Protein AF-A0A3C0KCQ4-F1 (afdb_monomer_lite)

Secondary structure (DSSP, 8-state):
---TTHHHHHTT---------SSTT--SS--HHHHHHHHH-HHHHHHHHHHHHTSS-HHHHHHHHHHHHHHHHHHH-HHHHHHHHH-HHHHHHHHHHHHHHHHHHHTT--TTT-HHHHHHHHHHHHHHHHHHHHHHHHHHHHHHHHHHHHHHHTTTS-GGG--

Radius of gyration: 21.1 Å; chains: 1; bounding box: 52×43×67 Å

Structure (mmCIF, N/CA/C/O backbone):
data_AF-A0A3C0KCQ4-F1
#
_entry.id   AF-A0A3C0KCQ4-F1
#
loop_
_atom_site.group_PDB
_atom_site.id
_atom_site.type_symbol
_atom_site.label_atom_id
_atom_site.label_alt_id
_atom_site.label_comp_id
_atom_site.label_asym_id
_atom_site.label_entity_id
_atom_site.label_seq_id
_atom_site.pdbx_PDB_ins_code
_atom_site.Cartn_x
_atom_site.Cartn_y
_atom_site.Cartn_z
_atom_site.occupancy
_atom_site.B_iso_or_equiv
_atom_site.auth_seq_id
_atom_site.auth_comp_id
_atom_site.auth_asym_id
_atom_site.auth_atom_id
_atom_site.pdbx_PDB_model_num
ATOM 1 N N . MET A 1 1 ? 27.673 -28.089 40.249 1.00 45.66 1 MET A N 1
ATOM 2 C CA . MET A 1 1 ? 27.173 -28.693 38.997 1.00 45.66 1 MET A CA 1
ATOM 3 C C . MET A 1 1 ? 27.235 -27.638 37.911 1.00 45.66 1 MET A C 1
ATOM 5 O O . MET A 1 1 ? 26.621 -26.593 38.064 1.00 45.66 1 MET A O 1
ATOM 9 N N . ASN A 1 2 ? 28.056 -27.875 36.892 1.00 48.22 2 ASN A N 1
ATOM 10 C CA . ASN A 1 2 ? 28.247 -26.976 35.758 1.00 48.22 2 ASN A CA 1
ATOM 11 C C . ASN A 1 2 ? 27.085 -27.197 34.780 1.00 48.22 2 ASN A C 1
ATOM 13 O O . ASN A 1 2 ? 26.848 -28.342 34.402 1.00 48.22 2 ASN A O 1
ATOM 17 N N . VAL A 1 3 ? 26.386 -26.143 34.353 1.00 44.12 3 VAL A N 1
ATOM 18 C CA . VAL A 1 3 ? 25.399 -26.228 33.260 1.00 44.12 3 VAL A CA 1
ATOM 19 C C . VAL A 1 3 ? 25.930 -25.440 32.057 1.00 44.12 3 VAL A C 1
ATOM 21 O O . VAL A 1 3 ? 25.556 -24.282 31.874 1.00 44.12 3 VAL A O 1
ATOM 24 N N . PRO A 1 4 ? 26.816 -26.012 31.220 1.00 54.53 4 PRO A N 1
ATOM 25 C CA . PRO A 1 4 ? 27.286 -25.356 30.013 1.00 54.53 4 PRO A CA 1
ATOM 26 C C . PRO A 1 4 ? 26.451 -25.847 28.825 1.00 54.53 4 PRO A C 1
ATOM 28 O O . PRO A 1 4 ? 26.926 -26.616 27.999 1.00 54.53 4 PRO A O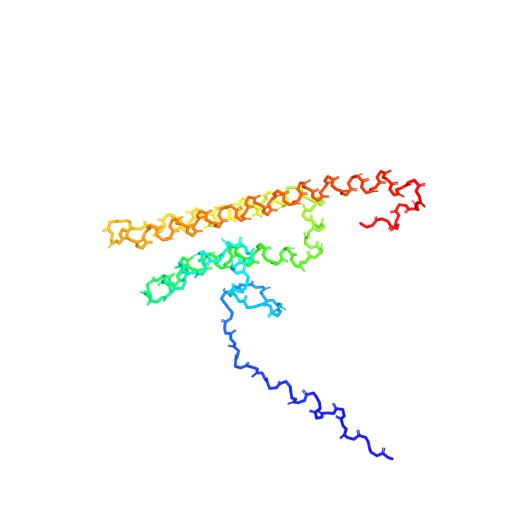 1
ATOM 31 N N . ILE A 1 5 ? 25.178 -25.453 28.758 1.00 56.28 5 ILE A N 1
ATOM 32 C CA . ILE A 1 5 ? 24.329 -25.734 27.578 1.00 56.28 5 ILE A CA 1
ATOM 33 C C . ILE A 1 5 ? 23.709 -24.444 27.018 1.00 56.28 5 ILE A C 1
ATOM 35 O O . ILE A 1 5 ? 23.492 -24.335 25.814 1.00 56.28 5 ILE A O 1
ATOM 39 N N . ALA A 1 6 ? 23.529 -23.406 27.844 1.00 53.34 6 ALA A N 1
ATOM 40 C CA . ALA A 1 6 ? 22.895 -22.159 27.412 1.00 53.34 6 ALA A CA 1
ATOM 41 C C . ALA A 1 6 ? 23.725 -21.345 26.396 1.00 53.34 6 ALA A C 1
ATOM 43 O O . ALA A 1 6 ? 23.146 -20.662 25.559 1.00 53.34 6 ALA A O 1
ATOM 44 N N . LEU A 1 7 ? 25.062 -21.427 26.418 1.00 49.53 7 LEU A N 1
ATOM 45 C CA . LEU A 1 7 ? 25.900 -20.605 25.530 1.00 49.53 7 LEU A CA 1
ATOM 46 C C . LEU A 1 7 ? 26.027 -21.178 24.104 1.00 49.53 7 LEU A C 1
ATOM 48 O O . LEU A 1 7 ? 26.125 -20.417 23.146 1.00 49.53 7 LEU A O 1
ATOM 52 N N . ALA A 1 8 ? 25.970 -22.505 23.946 1.00 47.88 8 ALA A N 1
ATOM 53 C CA . ALA A 1 8 ? 26.089 -23.161 22.639 1.00 47.88 8 ALA A CA 1
ATOM 54 C C . ALA A 1 8 ? 24.821 -22.992 21.776 1.00 47.88 8 ALA A C 1
ATOM 56 O O . ALA A 1 8 ? 24.902 -22.921 20.549 1.00 47.88 8 ALA A O 1
ATOM 57 N N . ALA A 1 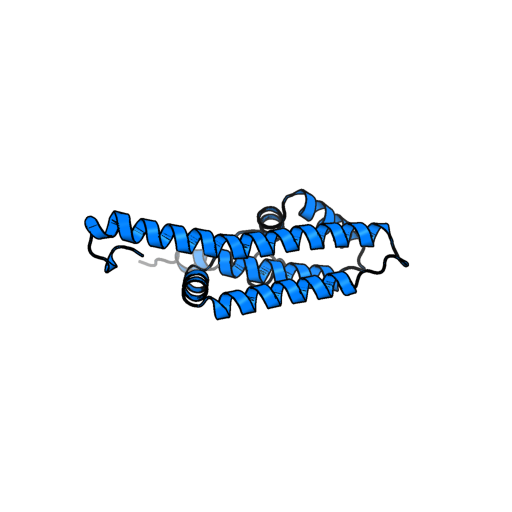9 ? 23.650 -22.845 22.408 1.00 49.94 9 ALA A N 1
ATOM 58 C CA . ALA A 1 9 ? 22.391 -22.564 21.713 1.00 49.94 9 ALA A CA 1
ATOM 59 C C . ALA A 1 9 ? 22.299 -21.118 21.179 1.00 49.94 9 ALA A C 1
ATOM 61 O O . ALA A 1 9 ? 21.576 -20.865 20.221 1.00 49.94 9 ALA A O 1
ATOM 62 N N . LEU A 1 10 ? 23.064 -20.176 21.746 1.00 47.34 10 LEU A N 1
ATOM 63 C CA . LEU A 1 10 ? 23.166 -18.797 21.246 1.00 47.34 10 LEU A CA 1
ATOM 64 C C . LEU A 1 10 ? 24.147 -18.650 20.070 1.00 47.34 10 LEU A C 1
ATOM 66 O O . LEU A 1 10 ? 24.061 -17.679 19.324 1.00 47.34 10 LEU A O 1
ATOM 70 N N . GLN A 1 11 ? 25.058 -19.608 19.876 1.00 47.25 11 GLN A N 1
ATOM 71 C CA . GLN A 1 11 ? 26.095 -19.558 18.834 1.00 47.25 11 GLN A CA 1
ATOM 72 C C . GLN A 1 11 ? 25.703 -20.256 17.520 1.00 47.25 11 GLN A C 1
ATOM 74 O O . GLN A 1 11 ? 26.498 -20.294 16.586 1.00 47.25 11 GLN A O 1
ATOM 79 N N . SER A 1 12 ? 24.475 -20.773 17.415 1.00 46.88 12 SER A N 1
ATOM 80 C CA . SER A 1 12 ? 23.956 -21.444 16.212 1.00 46.88 12 SER A CA 1
ATOM 81 C C . SER A 1 12 ? 22.809 -20.689 15.532 1.00 46.88 12 SER A C 1
ATOM 83 O O . SER A 1 12 ? 21.995 -21.278 14.832 1.00 46.88 12 SER A O 1
ATOM 85 N N . GLN A 1 13 ? 22.789 -19.359 15.636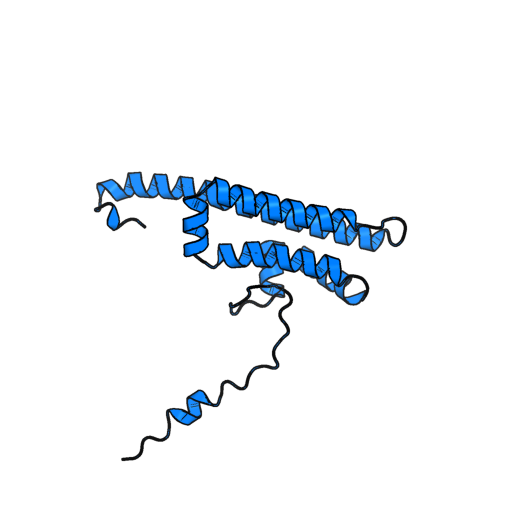 1.00 46.44 13 GLN A N 1
ATOM 86 C CA . GLN A 1 13 ? 22.323 -18.542 14.514 1.00 46.44 13 GLN A CA 1
ATOM 87 C C . GLN A 1 13 ? 23.555 -18.134 13.719 1.00 46.44 13 GLN A C 1
ATOM 89 O O . GLN A 1 13 ? 24.008 -16.993 13.767 1.00 46.44 13 GLN A O 1
ATOM 94 N N . ALA A 1 14 ? 24.135 -19.110 13.014 1.00 43.12 14 ALA A N 1
ATOM 95 C CA . ALA A 1 14 ? 24.951 -18.785 11.860 1.00 43.12 14 ALA A CA 1
ATOM 96 C C . ALA A 1 14 ? 24.098 -17.841 11.014 1.00 43.12 14 ALA A C 1
ATOM 98 O O . ALA A 1 14 ? 23.014 -18.228 10.574 1.00 43.12 14 ALA A O 1
ATOM 99 N N . ALA A 1 15 ? 24.533 -16.585 10.906 1.00 49.78 15 ALA A N 1
ATOM 100 C CA . ALA A 1 15 ? 23.906 -15.615 10.037 1.00 49.78 15 ALA A CA 1
ATOM 101 C C . ALA A 1 15 ? 23.768 -16.294 8.674 1.00 49.78 15 ALA A C 1
ATOM 103 O O . ALA A 1 15 ? 24.779 -16.600 8.035 1.00 49.78 15 ALA A O 1
ATOM 104 N N . GLU A 1 16 ? 22.527 -16.585 8.263 1.00 49.50 16 GLU A N 1
ATOM 105 C CA . GLU A 1 16 ? 22.257 -16.866 6.859 1.00 49.50 16 GLU A CA 1
ATOM 106 C C . GLU A 1 16 ? 23.001 -15.785 6.067 1.00 49.50 16 GLU A C 1
ATOM 108 O O . GLU A 1 16 ? 22.960 -14.623 6.497 1.00 49.50 16 GLU A O 1
ATOM 113 N N . PRO A 1 17 ? 23.713 -16.128 4.974 1.00 41.84 17 PRO A N 1
ATOM 114 C CA . PRO A 1 17 ? 24.401 -15.127 4.168 1.00 41.84 17 PRO A CA 1
ATOM 115 C C . PRO A 1 17 ? 23.398 -14.012 3.929 1.00 41.84 17 PRO A C 1
ATOM 117 O O . PRO A 1 17 ? 22.321 -14.303 3.408 1.00 41.84 17 PRO A O 1
ATOM 120 N N . ALA A 1 18 ? 23.696 -12.812 4.442 1.00 53.00 18 ALA A N 1
ATOM 121 C CA . ALA A 1 18 ? 22.731 -11.731 4.555 1.00 53.00 18 ALA A CA 1
ATOM 122 C C . ALA A 1 18 ? 22.111 -11.518 3.177 1.00 53.00 18 ALA A C 1
ATOM 124 O O . ALA A 1 18 ? 22.731 -10.912 2.302 1.00 53.00 18 ALA A O 1
ATOM 125 N N . ARG A 1 19 ? 20.926 -12.101 2.946 1.00 57.12 19 ARG A N 1
ATOM 126 C CA . ARG A 1 19 ? 20.209 -11.932 1.689 1.00 57.12 19 ARG A CA 1
ATOM 127 C C . ARG A 1 19 ? 19.895 -10.453 1.676 1.00 57.12 19 ARG A C 1
ATOM 129 O O . ARG A 1 19 ? 19.077 -10.005 2.478 1.00 57.12 19 ARG A O 1
ATOM 136 N N . LEU A 1 20 ? 20.630 -9.702 0.859 1.00 71.75 20 LEU A N 1
ATOM 137 C CA . LEU A 1 20 ? 20.398 -8.283 0.643 1.00 71.75 20 LEU A CA 1
ATOM 138 C C . LEU A 1 20 ? 18.923 -8.146 0.273 1.00 71.75 20 LEU A C 1
ATOM 140 O O . LEU A 1 20 ? 18.502 -8.590 -0.792 1.00 71.75 20 LEU A O 1
ATOM 144 N N . ARG A 1 21 ? 18.131 -7.642 1.221 1.00 87.56 21 ARG A N 1
ATOM 145 C CA . ARG A 1 21 ? 16.707 -7.395 1.030 1.00 87.56 21 ARG A CA 1
ATOM 146 C C . ARG A 1 21 ? 16.570 -6.204 0.098 1.00 87.56 21 ARG A C 1
ATOM 148 O O . ARG A 1 21 ? 17.228 -5.183 0.295 1.00 87.56 21 ARG A O 1
ATOM 155 N N . GLU A 1 22 ? 15.729 -6.349 -0.909 1.00 91.06 22 GLU A N 1
ATOM 156 C CA . GLU A 1 22 ? 15.421 -5.286 -1.858 1.00 91.06 22 GLU A CA 1
ATOM 157 C C . GLU A 1 22 ? 14.239 -4.449 -1.363 1.00 91.06 22 GLU A C 1
ATOM 159 O O . GLU A 1 22 ? 14.220 -3.239 -1.587 1.00 91.06 22 GLU A O 1
ATOM 164 N N . ILE A 1 23 ? 13.296 -5.070 -0.642 1.00 93.31 23 ILE A N 1
ATOM 165 C CA . ILE A 1 23 ? 12.173 -4.377 0.001 1.00 93.31 23 ILE A CA 1
ATOM 166 C C . ILE A 1 23 ? 12.621 -3.764 1.338 1.00 93.31 23 ILE A C 1
ATOM 168 O O . ILE A 1 23 ? 13.005 -4.504 2.254 1.00 93.31 23 ILE A O 1
ATOM 172 N N . PRO A 1 24 ? 12.548 -2.426 1.498 1.00 94.06 24 PRO A N 1
ATOM 173 C CA . PRO A 1 24 ? 12.855 -1.766 2.762 1.00 94.06 24 PRO A CA 1
ATOM 174 C C . PRO A 1 24 ? 11.914 -2.192 3.892 1.00 94.06 24 PRO A C 1
ATOM 176 O O . PRO A 1 24 ? 10.776 -2.594 3.662 1.00 94.06 24 PRO A O 1
ATOM 179 N N . TYR A 1 25 ? 12.395 -2.069 5.132 1.00 92.50 25 TYR A N 1
ATOM 180 C CA . TYR A 1 25 ? 11.623 -2.332 6.356 1.00 92.50 25 TYR A CA 1
ATOM 181 C C . TYR A 1 25 ? 11.041 -3.753 6.467 1.00 92.50 25 TYR A C 1
ATOM 183 O O . TYR A 1 25 ? 10.166 -4.015 7.296 1.00 92.50 25 TYR A O 1
ATOM 191 N N . ASN A 1 26 ? 11.540 -4.701 5.668 1.00 92.25 26 ASN A N 1
ATOM 192 C CA . ASN A 1 26 ? 11.160 -6.098 5.790 1.00 92.25 26 ASN A CA 1
ATOM 193 C C . ASN A 1 26 ? 11.924 -6.778 6.935 1.00 92.25 26 ASN A C 1
ATOM 195 O O . ASN A 1 26 ? 12.972 -7.390 6.740 1.00 92.25 26 ASN A O 1
ATOM 199 N N . TYR A 1 27 ? 11.351 -6.691 8.134 1.00 87.81 27 TYR A N 1
ATOM 200 C CA . TYR A 1 27 ? 11.835 -7.382 9.335 1.00 87.81 27 TYR A CA 1
ATOM 201 C C . TYR A 1 27 ? 11.079 -8.690 9.614 1.00 87.81 27 TYR A C 1
ATOM 203 O O . TYR A 1 27 ? 11.143 -9.232 10.715 1.00 87.81 27 TYR A O 1
ATOM 211 N N . THR A 1 28 ? 10.310 -9.180 8.637 1.00 89.06 28 THR A N 1
ATOM 212 C CA . THR A 1 28 ? 9.469 -10.373 8.787 1.00 89.06 28 THR A CA 1
ATOM 213 C C . THR A 1 28 ? 10.132 -11.610 8.183 1.00 89.06 28 THR A C 1
ATOM 215 O O . THR A 1 28 ? 11.084 -11.512 7.410 1.00 89.06 28 THR A O 1
ATOM 218 N N . SER A 1 29 ? 9.598 -12.795 8.489 1.00 91.56 29 SER A N 1
ATOM 219 C CA . SER A 1 29 ? 10.027 -14.049 7.856 1.00 91.56 29 SER A CA 1
ATOM 220 C C . SER A 1 29 ? 9.657 -14.146 6.372 1.00 91.56 29 SER A C 1
ATOM 222 O O . SER A 1 29 ? 10.150 -15.041 5.692 1.00 91.56 29 SER A O 1
ATOM 224 N N . PHE A 1 30 ? 8.825 -13.236 5.852 1.00 94.38 30 PHE A N 1
ATOM 225 C CA . PHE A 1 30 ? 8.448 -13.227 4.444 1.00 94.38 30 PHE A CA 1
ATOM 226 C C . PHE A 1 30 ? 9.625 -12.809 3.557 1.00 94.38 30 PHE A C 1
ATOM 228 O O . PHE A 1 30 ? 10.325 -11.821 3.805 1.00 94.38 30 PHE A O 1
ATOM 235 N N . SER A 1 31 ? 9.838 -13.563 2.488 1.00 94.88 31 SER A N 1
ATOM 236 C CA . SER A 1 31 ? 10.714 -13.197 1.380 1.00 94.88 31 SER A CA 1
ATOM 237 C C . SER A 1 31 ? 10.131 -12.036 0.575 1.00 94.88 31 SER A C 1
ATOM 239 O O . SER A 1 31 ? 8.920 -11.813 0.553 1.00 94.88 31 SER A O 1
ATOM 241 N N . ASP A 1 32 ? 10.994 -11.314 -0.137 1.00 94.31 32 ASP A N 1
ATOM 242 C CA . ASP A 1 32 ? 10.561 -10.195 -0.979 1.00 94.31 32 ASP A CA 1
ATOM 243 C C . ASP A 1 32 ? 9.604 -10.680 -2.078 1.00 94.31 32 ASP A C 1
ATOM 245 O O . ASP A 1 32 ? 8.603 -10.028 -2.363 1.00 94.31 32 ASP A O 1
ATOM 249 N N . ARG A 1 33 ? 9.830 -11.897 -2.594 1.00 95.06 33 ARG A N 1
ATOM 250 C CA . ARG A 1 33 ? 8.897 -12.601 -3.480 1.00 95.06 33 ARG A CA 1
ATOM 251 C C . ARG A 1 33 ? 7.514 -12.763 -2.856 1.00 95.06 33 ARG A C 1
ATOM 253 O O . ARG A 1 33 ? 6.518 -12.447 -3.496 1.00 95.06 33 ARG A O 1
ATOM 260 N N . GLU A 1 34 ? 7.430 -13.274 -1.630 1.00 96.44 34 GLU A N 1
ATOM 261 C CA . GLU A 1 34 ? 6.138 -13.486 -0.967 1.00 96.44 34 GLU A CA 1
ATOM 262 C C . GLU A 1 34 ? 5.401 -12.170 -0.720 1.00 96.44 34 GLU A C 1
ATOM 264 O O . GLU A 1 34 ? 4.187 -12.115 -0.912 1.00 96.44 34 GLU A O 1
ATOM 269 N N . ILE A 1 35 ? 6.122 -11.107 -0.352 1.00 96.44 35 ILE A N 1
ATOM 270 C CA . ILE A 1 35 ? 5.540 -9.770 -0.182 1.00 96.44 35 ILE A CA 1
ATOM 271 C C . ILE A 1 35 ? 5.000 -9.251 -1.516 1.00 96.44 35 ILE A C 1
ATOM 273 O O . ILE A 1 35 ? 3.842 -8.841 -1.577 1.00 96.44 35 ILE A O 1
ATOM 277 N N . VAL A 1 36 ? 5.790 -9.318 -2.593 1.00 97.06 36 VAL A N 1
ATOM 278 C CA . VAL A 1 36 ? 5.345 -8.899 -3.932 1.00 97.06 36 VAL A CA 1
ATOM 279 C C . VAL A 1 36 ? 4.097 -9.665 -4.350 1.00 97.06 36 VAL A C 1
ATOM 281 O O . VAL A 1 36 ? 3.119 -9.048 -4.756 1.00 97.06 36 VAL A O 1
ATOM 284 N N . ILE A 1 37 ? 4.091 -10.993 -4.213 1.00 97.06 37 ILE A N 1
ATOM 285 C CA . ILE A 1 37 ? 2.942 -11.821 -4.600 1.00 97.06 37 ILE A CA 1
ATOM 286 C C . ILE A 1 37 ? 1.706 -11.454 -3.779 1.00 97.06 37 ILE A C 1
ATOM 288 O O . ILE A 1 37 ? 0.604 -11.398 -4.320 1.00 97.06 37 ILE A O 1
ATOM 292 N N . ARG A 1 38 ? 1.868 -11.191 -2.481 1.00 96.94 38 ARG A N 1
ATOM 293 C CA . ARG A 1 38 ? 0.748 -10.858 -1.599 1.00 96.94 38 ARG A CA 1
ATOM 294 C C . ARG A 1 38 ? 0.170 -9.469 -1.869 1.00 96.94 38 ARG A C 1
ATOM 296 O O . ARG A 1 38 ? -1.030 -9.294 -1.698 1.00 96.94 38 ARG A O 1
ATOM 303 N N . LEU A 1 39 ? 1.006 -8.510 -2.267 1.00 97.19 39 LEU A N 1
ATOM 304 C CA . LEU A 1 39 ? 0.584 -7.134 -2.543 1.00 97.19 39 LEU A CA 1
ATOM 305 C C . LEU A 1 39 ? 0.121 -6.928 -3.991 1.00 97.19 39 LEU A C 1
ATOM 307 O O . LEU A 1 39 ? -0.847 -6.213 -4.219 1.00 97.19 39 LEU A O 1
ATOM 311 N N . LEU A 1 40 ? 0.808 -7.525 -4.968 1.00 96.94 40 LEU A N 1
ATOM 312 C CA . LEU A 1 40 ? 0.612 -7.263 -6.401 1.00 96.94 40 LEU A CA 1
ATOM 313 C C . LEU A 1 40 ? 0.071 -8.464 -7.191 1.00 96.94 40 LEU A C 1
ATOM 315 O O . LEU A 1 40 ? -0.363 -8.301 -8.332 1.00 96.94 40 LEU A O 1
ATOM 319 N N . GLY A 1 41 ? 0.095 -9.663 -6.607 1.00 97.00 41 GLY A N 1
ATOM 320 C CA . GLY A 1 41 ? -0.265 -10.917 -7.267 1.00 97.00 41 GLY A CA 1
ATOM 321 C C . GLY A 1 41 ? 0.925 -11.644 -7.904 1.00 97.00 41 GLY A C 1
ATOM 322 O O . GLY A 1 41 ? 1.982 -11.070 -8.163 1.00 97.00 41 GLY A O 1
ATOM 323 N N . ALA A 1 42 ? 0.738 -12.939 -8.179 1.00 95.81 42 ALA A N 1
ATOM 324 C CA . ALA A 1 42 ? 1.752 -13.780 -8.821 1.00 95.81 42 ALA A CA 1
ATOM 325 C C . ALA A 1 42 ? 2.201 -13.285 -10.213 1.00 95.81 42 ALA A C 1
ATOM 327 O O . ALA A 1 42 ? 3.412 -13.249 -10.433 1.00 95.81 42 ALA A O 1
ATOM 328 N N . PRO A 1 43 ? 1.305 -12.808 -11.106 1.00 94.94 43 PRO A N 1
ATOM 329 C CA . PRO A 1 43 ? 1.723 -12.309 -12.419 1.00 94.94 43 PRO A CA 1
ATOM 330 C C . PRO A 1 43 ? 2.690 -11.121 -12.334 1.00 94.94 43 PRO A C 1
ATOM 332 O O . PRO A 1 43 ? 3.634 -11.019 -13.107 1.00 94.94 43 PRO A O 1
ATOM 335 N N . ALA A 1 44 ? 2.512 -10.235 -11.349 1.00 94.62 44 ALA A N 1
ATOM 336 C CA . ALA A 1 44 ? 3.414 -9.101 -11.155 1.00 94.62 44 ALA A CA 1
ATOM 337 C C . ALA A 1 44 ? 4.822 -9.543 -10.720 1.00 94.62 44 ALA A C 1
ATOM 339 O O . ALA A 1 44 ? 5.806 -8.899 -11.076 1.00 94.62 44 ALA A O 1
ATOM 340 N N . TRP A 1 45 ? 4.944 -10.647 -9.975 1.00 94.62 45 TRP A N 1
ATOM 341 C CA . TRP A 1 45 ? 6.255 -11.211 -9.648 1.00 94.62 45 TRP A CA 1
ATOM 342 C C . TRP A 1 45 ? 6.978 -11.728 -10.895 1.00 94.62 45 TRP A C 1
ATOM 344 O O . TRP A 1 45 ? 8.171 -11.483 -11.040 1.00 94.62 45 TRP A O 1
ATOM 354 N N . GLU A 1 46 ? 6.269 -12.401 -11.802 1.00 93.00 46 GLU A N 1
ATOM 355 C CA . GLU A 1 46 ? 6.845 -12.907 -13.056 1.00 93.00 46 GLU A CA 1
ATOM 356 C C . GLU A 1 46 ? 7.377 -11.763 -13.927 1.00 93.00 46 GLU A C 1
ATOM 358 O O . GLU A 1 46 ? 8.515 -11.816 -14.392 1.00 93.00 46 GLU A O 1
ATOM 363 N N . VAL A 1 47 ? 6.605 -10.679 -14.056 1.00 92.00 47 VAL A N 1
ATOM 364 C CA . VAL A 1 47 ? 7.040 -9.473 -14.777 1.00 92.00 47 VAL A CA 1
ATOM 365 C C . VAL A 1 47 ? 8.266 -8.831 -14.116 1.00 92.00 47 VAL A C 1
ATOM 367 O O . VAL A 1 47 ? 9.201 -8.414 -14.802 1.00 92.00 47 VAL A O 1
ATOM 370 N N . LEU A 1 48 ? 8.298 -8.761 -12.781 1.00 90.69 48 LEU A N 1
ATOM 371 C CA . LEU A 1 48 ? 9.461 -8.265 -12.042 1.00 90.69 48 LEU A CA 1
ATOM 372 C C . LEU A 1 48 ? 10.704 -9.128 -12.276 1.00 90.69 48 LEU A C 1
ATOM 374 O O . LEU A 1 48 ? 11.786 -8.580 -12.480 1.00 90.69 48 LEU A O 1
ATOM 378 N N . ASP A 1 49 ? 10.561 -10.451 -12.260 1.00 90.00 49 ASP A N 1
ATOM 379 C CA . ASP A 1 49 ? 11.668 -11.383 -12.479 1.00 90.00 49 ASP A CA 1
ATOM 380 C C . ASP A 1 49 ? 12.227 -11.267 -13.904 1.00 90.00 49 ASP A C 1
ATOM 382 O O . ASP A 1 49 ? 13.442 -11.155 -14.083 1.00 90.00 49 ASP A O 1
ATOM 386 N N . GLN A 1 50 ? 11.351 -11.144 -14.907 1.00 88.69 50 GLN A N 1
ATOM 387 C CA . GLN A 1 50 ? 11.746 -10.872 -16.291 1.00 88.69 50 GLN A CA 1
ATOM 388 C C . GLN A 1 50 ? 12.552 -9.567 -16.399 1.00 88.69 50 GLN A C 1
ATOM 390 O O . GLN A 1 50 ? 13.672 -9.565 -16.912 1.00 88.69 50 GLN A O 1
ATOM 395 N N . LEU A 1 51 ? 12.042 -8.469 -15.830 1.00 86.50 51 LEU A N 1
ATOM 396 C CA . LEU A 1 51 ? 12.725 -7.172 -15.862 1.00 86.50 51 LEU A CA 1
ATOM 397 C C . LEU A 1 51 ? 14.064 -7.174 -15.109 1.00 86.50 51 LEU A C 1
ATOM 399 O O . LEU A 1 51 ? 14.956 -6.396 -15.456 1.00 86.50 51 LEU A O 1
ATOM 403 N N . ARG A 1 52 ? 14.233 -8.015 -14.079 1.00 83.44 52 ARG A N 1
ATOM 404 C CA . ARG A 1 52 ? 15.495 -8.153 -13.326 1.00 83.44 52 ARG A CA 1
ATOM 405 C C . ARG A 1 52 ? 16.600 -8.797 -14.158 1.00 83.44 52 ARG A C 1
ATOM 407 O O . ARG A 1 52 ? 17.765 -8.420 -14.005 1.00 83.44 52 ARG A O 1
ATOM 414 N N . MET A 1 53 ? 16.255 -9.733 -15.041 1.00 82.56 53 MET A N 1
ATOM 415 C CA . MET A 1 53 ? 17.229 -10.410 -15.905 1.00 82.56 53 MET A CA 1
ATOM 416 C C . MET A 1 53 ? 17.884 -9.449 -16.911 1.00 82.56 53 MET A C 1
ATOM 418 O O . MET A 1 53 ? 19.032 -9.648 -17.307 1.00 82.56 53 MET A O 1
ATOM 422 N N . GLU A 1 54 ? 17.212 -8.348 -17.252 1.00 75.31 54 GLU A N 1
ATOM 423 C CA . GLU A 1 54 ? 17.641 -7.393 -18.282 1.00 75.31 54 GLU A CA 1
ATOM 424 C C . GLU A 1 54 ? 18.723 -6.382 -17.825 1.00 75.31 54 GLU A C 1
ATOM 426 O O . GLU A 1 54 ? 19.144 -5.533 -18.612 1.00 75.31 54 GLU A O 1
ATOM 431 N N . ARG A 1 55 ? 19.218 -6.455 -16.574 1.00 63.28 55 ARG A N 1
ATOM 432 C CA . ARG A 1 55 ? 20.322 -5.659 -15.958 1.00 63.28 55 ARG A CA 1
ATOM 433 C C . ARG A 1 55 ? 20.256 -4.114 -16.051 1.00 63.28 55 ARG A C 1
ATOM 435 O O . ARG A 1 55 ? 21.048 -3.450 -15.384 1.00 63.28 55 ARG A O 1
ATOM 442 N N . ARG A 1 56 ? 19.333 -3.505 -16.809 1.00 64.06 56 ARG A N 1
ATOM 443 C CA . ARG A 1 56 ? 19.184 -2.038 -16.982 1.00 64.06 56 ARG A CA 1
ATOM 444 C C . ARG A 1 56 ? 18.198 -1.382 -16.001 1.00 64.06 56 ARG A C 1
ATOM 446 O O . ARG A 1 56 ? 18.175 -0.159 -15.893 1.00 64.06 56 ARG A O 1
ATOM 453 N N . THR A 1 57 ? 17.399 -2.155 -15.267 1.00 62.75 57 THR A N 1
ATOM 454 C CA . THR A 1 57 ? 16.169 -1.699 -14.573 1.00 62.75 57 THR A CA 1
ATOM 455 C C . THR A 1 57 ? 16.315 -1.420 -13.069 1.00 62.75 57 THR A C 1
ATOM 457 O O . THR A 1 57 ? 15.321 -1.177 -12.382 1.00 62.75 57 THR A O 1
ATOM 460 N N . GLY A 1 58 ? 17.542 -1.373 -12.536 1.00 72.81 58 GLY A N 1
ATOM 461 C CA . GLY A 1 58 ? 17.781 -1.329 -11.085 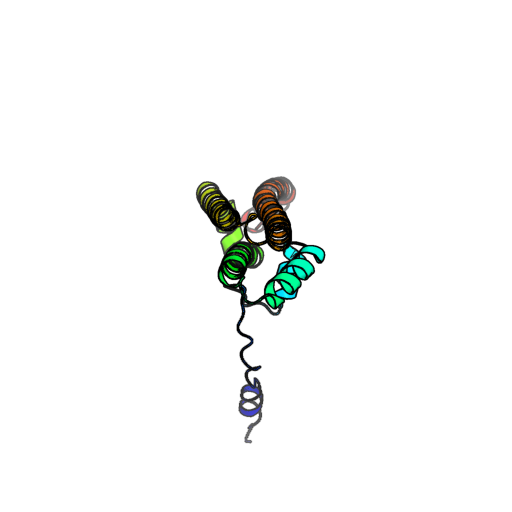1.00 72.81 58 GLY A CA 1
ATOM 462 C C . GLY A 1 58 ? 17.131 -0.155 -10.336 1.00 72.81 58 GLY A C 1
ATOM 463 O O . GLY A 1 58 ? 16.734 -0.307 -9.183 1.00 72.81 58 GLY A O 1
ATOM 464 N N . ARG A 1 59 ? 16.969 1.016 -10.973 1.00 81.94 59 ARG A N 1
ATOM 465 C CA . ARG A 1 59 ? 16.399 2.200 -10.303 1.00 81.94 59 ARG A CA 1
ATOM 466 C C . ARG A 1 59 ? 14.874 2.152 -10.183 1.00 81.94 59 ARG A C 1
ATOM 468 O O . ARG A 1 59 ? 14.364 2.409 -9.099 1.00 81.94 59 ARG A O 1
ATOM 475 N N . SER A 1 60 ? 14.155 1.821 -11.257 1.00 84.31 60 SER A N 1
ATOM 476 C CA . SER A 1 60 ? 12.684 1.743 -11.226 1.00 84.31 60 SER A CA 1
ATOM 477 C C . SER A 1 60 ? 12.201 0.580 -10.357 1.00 84.31 60 SER A C 1
ATOM 479 O O . SER A 1 60 ? 11.248 0.748 -9.601 1.00 84.31 60 SER A O 1
ATOM 481 N N . ALA A 1 61 ? 12.904 -0.559 -10.390 1.00 86.75 61 ALA A N 1
ATOM 482 C CA . ALA A 1 61 ? 12.628 -1.686 -9.499 1.00 86.75 61 ALA A CA 1
ATOM 483 C C . ALA A 1 61 ? 12.821 -1.302 -8.023 1.00 86.75 61 ALA A C 1
ATOM 485 O O . ALA A 1 61 ? 11.940 -1.541 -7.205 1.00 86.75 61 ALA A O 1
ATOM 486 N N . ARG A 1 62 ? 13.922 -0.612 -7.688 1.00 89.06 62 ARG A N 1
ATOM 487 C CA . ARG A 1 62 ? 14.159 -0.106 -6.327 1.00 89.06 62 ARG A CA 1
ATOM 488 C C . ARG A 1 62 ? 13.059 0.845 -5.855 1.00 89.06 62 ARG A C 1
ATOM 490 O O . ARG A 1 62 ? 12.581 0.699 -4.738 1.00 89.06 62 ARG A O 1
ATOM 497 N N . MET A 1 63 ? 12.629 1.778 -6.705 1.00 91.88 63 MET A N 1
ATOM 498 C CA . MET A 1 63 ? 11.528 2.691 -6.373 1.00 91.88 63 MET A CA 1
ATOM 499 C C . MET A 1 63 ? 10.218 1.939 -6.119 1.00 91.88 63 MET A C 1
ATOM 501 O O . MET A 1 63 ? 9.484 2.293 -5.198 1.00 91.88 63 MET A O 1
ATOM 505 N N . LEU A 1 64 ? 9.928 0.895 -6.904 1.00 93.56 64 LEU A N 1
ATOM 506 C CA . LEU A 1 64 ? 8.764 0.044 -6.667 1.00 93.56 64 LEU A CA 1
ATOM 507 C C . LEU A 1 64 ? 8.884 -0.685 -5.324 1.00 93.56 64 LEU A C 1
ATOM 509 O O . LEU A 1 64 ? 7.938 -0.667 -4.544 1.00 93.56 64 LEU A O 1
ATOM 513 N N . TYR A 1 65 ? 10.043 -1.263 -5.009 1.00 94.56 65 TYR A N 1
ATOM 514 C CA . TYR A 1 65 ? 10.259 -1.911 -3.716 1.00 94.56 65 TYR A CA 1
ATOM 515 C C . TYR A 1 65 ? 10.128 -0.957 -2.531 1.00 94.56 65 TYR A C 1
ATOM 517 O O . TYR A 1 65 ? 9.604 -1.365 -1.501 1.00 94.56 65 TYR A O 1
ATOM 525 N N . GLU A 1 66 ? 10.526 0.308 -2.672 1.00 95.75 66 GLU A N 1
ATOM 526 C CA . GLU A 1 66 ? 10.280 1.337 -1.657 1.00 95.75 66 GLU A CA 1
ATOM 527 C C . GLU A 1 66 ? 8.773 1.565 -1.441 1.00 95.75 66 GLU A C 1
ATOM 529 O O . GLU A 1 66 ? 8.327 1.595 -0.299 1.00 95.75 66 GLU A O 1
ATOM 534 N N . VAL A 1 67 ? 7.968 1.656 -2.512 1.00 96.94 67 VAL A N 1
ATOM 535 C CA . VAL A 1 67 ? 6.492 1.740 -2.398 1.00 96.94 67 VAL A CA 1
ATOM 536 C C . VAL A 1 67 ? 5.924 0.511 -1.683 1.00 96.94 67 VAL A C 1
ATOM 538 O O . VAL A 1 67 ? 5.101 0.645 -0.780 1.00 96.94 67 VAL A O 1
ATOM 541 N N . LEU A 1 68 ? 6.363 -0.691 -2.065 1.00 97.50 68 LEU A N 1
ATOM 542 C CA . LEU A 1 68 ? 5.889 -1.930 -1.445 1.00 97.50 68 LEU A CA 1
ATOM 543 C C . LEU A 1 68 ? 6.314 -2.044 0.021 1.00 97.50 68 LEU A C 1
ATOM 545 O O . LEU A 1 68 ? 5.533 -2.522 0.838 1.00 97.50 68 LEU A O 1
ATOM 549 N N . GLY A 1 69 ? 7.520 -1.585 0.360 1.00 97.06 69 GLY A N 1
ATOM 550 C CA . GLY A 1 69 ? 8.028 -1.546 1.729 1.00 97.06 69 GLY A CA 1
ATOM 551 C C . GLY A 1 69 ? 7.194 -0.634 2.624 1.00 97.06 69 GLY A C 1
ATOM 552 O O . GLY A 1 69 ? 6.808 -1.049 3.715 1.00 97.06 69 GLY A O 1
ATOM 553 N N . ASP A 1 70 ? 6.841 0.559 2.138 1.00 97.50 70 ASP A N 1
ATOM 554 C CA . ASP A 1 70 ? 5.995 1.514 2.865 1.00 97.50 70 ASP A CA 1
ATOM 555 C C . ASP A 1 70 ? 4.579 0.957 3.115 1.00 97.50 70 ASP A C 1
ATOM 557 O O . ASP A 1 70 ? 4.034 1.102 4.210 1.00 97.50 70 ASP A O 1
ATOM 561 N N . ILE A 1 71 ? 3.990 0.251 2.143 1.00 97.56 71 ILE A N 1
ATOM 562 C CA . ILE A 1 71 ? 2.706 -0.447 2.342 1.00 97.56 71 ILE A CA 1
ATOM 563 C C . ILE A 1 71 ? 2.870 -1.585 3.360 1.00 97.56 71 ILE A C 1
ATOM 565 O O . ILE A 1 71 ? 2.079 -1.720 4.299 1.00 97.56 71 ILE A O 1
ATOM 569 N N . TRP A 1 72 ? 3.903 -2.413 3.188 1.00 97.50 72 TRP A N 1
ATOM 570 C CA . TRP A 1 72 ? 4.123 -3.610 3.995 1.00 97.50 72 TRP A CA 1
ATOM 571 C C . TRP A 1 72 ? 4.368 -3.290 5.469 1.00 97.50 72 TRP A C 1
ATOM 573 O O . TRP A 1 72 ? 3.773 -3.923 6.345 1.00 97.50 72 TRP A O 1
ATOM 583 N N . VAL A 1 73 ? 5.206 -2.289 5.761 1.00 96.88 73 VAL A N 1
ATOM 584 C CA . VAL A 1 73 ? 5.519 -1.906 7.143 1.00 96.88 73 VAL A CA 1
ATOM 585 C C . VAL A 1 73 ? 4.266 -1.448 7.884 1.00 96.88 73 VAL A C 1
ATOM 587 O O . VAL A 1 73 ? 4.067 -1.829 9.038 1.00 96.88 73 VAL A O 1
ATOM 590 N N . VAL A 1 74 ? 3.371 -0.722 7.212 1.00 96.69 74 VAL A N 1
ATOM 591 C CA . VAL A 1 74 ? 2.097 -0.300 7.798 1.00 96.69 74 VAL A CA 1
ATOM 592 C C . VAL A 1 74 ? 1.160 -1.493 7.984 1.00 96.69 74 VAL A C 1
ATOM 594 O O . VAL A 1 74 ? 0.596 -1.669 9.061 1.00 96.69 74 VAL A O 1
ATOM 597 N N . GLN A 1 75 ? 1.032 -2.385 6.998 1.00 94.75 75 GLN A N 1
ATOM 598 C CA . GLN A 1 75 ? 0.184 -3.581 7.128 1.00 94.75 75 GLN A CA 1
ATOM 599 C C . GLN A 1 75 ? 0.618 -4.526 8.261 1.00 94.75 75 GLN A C 1
ATOM 601 O O . GLN A 1 75 ? -0.201 -5.282 8.787 1.00 94.75 75 GLN A O 1
ATOM 606 N N . ARG A 1 76 ? 1.896 -4.506 8.647 1.00 95.12 76 ARG A N 1
ATOM 607 C CA . ARG A 1 76 ? 2.457 -5.395 9.674 1.00 95.12 76 ARG A CA 1
ATOM 608 C C . ARG A 1 76 ? 2.661 -4.736 11.035 1.00 95.12 76 ARG A C 1
ATOM 610 O O . ARG A 1 76 ? 3.029 -5.441 11.972 1.00 95.12 76 ARG A O 1
ATOM 617 N N . ASN A 1 77 ? 2.410 -3.434 11.158 1.00 94.56 77 ASN A N 1
ATOM 618 C CA . ASN A 1 77 ? 2.601 -2.689 12.396 1.00 94.56 77 ASN A CA 1
ATOM 619 C C . ASN A 1 77 ? 1.268 -2.094 12.895 1.00 94.56 77 ASN A C 1
ATOM 621 O O . ASN A 1 77 ? 0.842 -1.055 12.385 1.00 94.56 77 ASN A O 1
ATOM 625 N N . PRO A 1 78 ? 0.632 -2.707 13.915 1.00 92.44 78 PRO A N 1
ATOM 626 C CA . PRO A 1 78 ? -0.619 -2.211 14.488 1.00 92.44 78 PRO A CA 1
ATOM 627 C C . PRO A 1 78 ? -0.544 -0.756 14.959 1.00 92.44 78 PRO A C 1
ATOM 629 O O . PRO A 1 78 ? -1.492 -0.011 14.757 1.00 92.44 78 PRO A O 1
ATOM 632 N N . TYR A 1 79 ? 0.600 -0.316 15.491 1.00 94.56 79 TYR A N 1
ATOM 633 C CA . TYR A 1 79 ? 0.767 1.060 15.963 1.00 94.56 79 TYR A CA 1
ATOM 634 C C . TYR A 1 79 ? 0.734 2.082 14.821 1.00 94.56 79 TYR A C 1
ATOM 636 O O . TYR A 1 79 ? 0.182 3.165 14.987 1.00 94.56 79 TYR A O 1
ATOM 644 N N . LEU A 1 80 ? 1.294 1.740 13.653 1.00 95.62 80 LEU A N 1
ATOM 645 C CA . LEU A 1 80 ? 1.185 2.593 12.464 1.00 95.62 80 LEU A CA 1
ATOM 646 C C . LEU A 1 80 ? -0.244 2.601 11.923 1.00 95.62 80 LEU A C 1
ATOM 648 O O . LEU A 1 80 ? -0.717 3.639 11.474 1.00 95.62 80 LEU A O 1
ATOM 652 N N . GLN A 1 81 ? -0.942 1.463 11.966 1.00 94.62 81 GLN A N 1
ATOM 653 C CA . GLN A 1 81 ? -2.344 1.416 11.550 1.00 94.62 81 GLN A CA 1
ATOM 654 C C . GLN A 1 81 ? -3.224 2.277 12.447 1.00 94.62 81 GLN A C 1
ATOM 656 O O . GLN A 1 81 ? -4.022 3.046 11.923 1.00 94.62 81 GLN A O 1
ATOM 661 N N . ASP A 1 82 ? -3.058 2.177 13.765 1.00 93.62 82 ASP A N 1
ATOM 662 C CA . ASP A 1 82 ? -3.794 2.986 14.736 1.00 93.62 82 ASP A CA 1
ATOM 663 C C . ASP A 1 82 ? -3.543 4.480 14.519 1.00 93.62 82 ASP A C 1
ATOM 665 O O . ASP A 1 82 ? -4.491 5.240 14.341 1.00 93.62 82 ASP A O 1
ATOM 669 N N . ASP A 1 83 ? -2.278 4.887 14.398 1.00 95.19 83 ASP A N 1
ATOM 670 C CA . ASP A 1 83 ? -1.908 6.280 14.131 1.00 95.19 83 ASP A CA 1
ATOM 671 C C . ASP A 1 83 ? -2.517 6.823 12.823 1.00 95.19 83 ASP A C 1
ATOM 673 O O . ASP A 1 83 ? -3.023 7.946 12.783 1.00 95.19 83 ASP A O 1
ATOM 677 N N . LEU A 1 84 ? -2.524 6.025 11.751 1.00 96.25 84 LEU A N 1
ATOM 678 C CA . LEU A 1 84 ? -3.105 6.420 10.462 1.00 96.25 84 LEU A CA 1
ATOM 679 C C . LEU A 1 84 ? -4.642 6.379 10.451 1.00 96.25 84 LEU A C 1
ATOM 681 O O . LEU A 1 84 ? -5.264 7.123 9.689 1.00 96.25 84 LEU A O 1
ATOM 685 N N . LEU A 1 85 ? -5.267 5.534 11.277 1.00 94.06 85 LEU A N 1
ATOM 686 C CA . LEU A 1 85 ? -6.719 5.526 11.477 1.00 94.06 85 LEU A CA 1
ATOM 687 C C . LEU A 1 85 ? -7.178 6.754 12.266 1.00 94.06 85 LEU A C 1
ATOM 689 O O . LEU A 1 85 ? -8.193 7.355 11.907 1.00 94.06 85 LEU A O 1
ATOM 693 N N . ASP A 1 86 ? -6.415 7.146 13.284 1.00 93.94 86 ASP A N 1
ATOM 694 C CA . ASP A 1 86 ? -6.721 8.292 14.141 1.00 93.94 86 ASP A CA 1
ATOM 695 C C . ASP A 1 86 ? -6.367 9.633 13.475 1.00 93.94 86 ASP A C 1
ATOM 697 O O . ASP A 1 86 ? -6.962 10.666 13.794 1.00 93.94 86 ASP A O 1
ATOM 701 N N . ASN A 1 87 ? -5.438 9.635 12.508 1.00 95.44 87 ASN A N 1
ATOM 702 C CA . ASN A 1 87 ? -5.002 10.829 11.784 1.00 95.44 87 ASN A CA 1
ATOM 703 C C . ASN A 1 87 ? -5.205 10.717 10.254 1.00 95.44 87 ASN A C 1
ATOM 705 O O . ASN A 1 87 ? -4.260 10.426 9.507 1.00 95.44 87 ASN A O 1
ATOM 709 N N . PRO A 1 88 ? -6.410 11.047 9.744 1.00 93.81 88 PRO A N 1
ATOM 710 C CA . PRO A 1 88 ? -6.713 10.992 8.312 1.00 93.81 88 PRO A CA 1
ATOM 711 C C . PRO A 1 88 ? -5.823 11.893 7.444 1.00 93.81 88 PRO A C 1
ATOM 713 O O . PRO A 1 88 ? -5.555 11.564 6.290 1.00 93.81 88 PRO A O 1
ATOM 716 N N . ALA A 1 89 ? -5.339 13.019 7.981 1.00 96.00 89 ALA A N 1
ATOM 717 C CA . ALA A 1 89 ? -4.434 13.910 7.255 1.00 96.00 89 ALA A CA 1
ATOM 718 C C . ALA A 1 89 ? -3.067 13.249 7.027 1.00 96.00 89 ALA A C 1
ATOM 720 O O . ALA A 1 89 ? -2.521 13.319 5.926 1.00 96.00 89 ALA A O 1
ATOM 721 N N . ARG A 1 90 ? -2.539 12.546 8.037 1.00 96.62 90 ARG A N 1
ATOM 722 C CA . ARG A 1 90 ? -1.302 11.766 7.910 1.00 96.62 90 ARG A CA 1
ATOM 723 C C . ARG A 1 90 ? -1.471 10.600 6.938 1.00 96.62 90 ARG A C 1
ATOM 725 O O . ARG A 1 90 ? -0.595 10.399 6.099 1.00 96.62 90 ARG A O 1
ATOM 732 N N . ARG A 1 91 ? -2.607 9.893 6.989 1.00 96.38 91 ARG A N 1
ATOM 733 C CA . ARG A 1 91 ? -2.955 8.864 5.994 1.00 96.38 91 ARG A CA 1
ATOM 734 C C . ARG A 1 91 ? -2.930 9.423 4.578 1.00 96.38 91 ARG A C 1
ATOM 736 O O . ARG A 1 91 ? -2.258 8.863 3.718 1.00 96.38 91 ARG A O 1
ATOM 743 N N . LYS A 1 92 ? -3.594 10.560 4.356 1.00 96.31 92 LYS A N 1
ATOM 744 C CA . LYS A 1 92 ? -3.614 11.223 3.051 1.00 96.31 92 LYS A CA 1
ATOM 745 C C . LYS A 1 92 ? -2.205 11.570 2.562 1.00 96.31 92 LYS A C 1
ATOM 747 O O . LYS A 1 92 ? -1.884 11.272 1.420 1.00 96.31 92 LYS A O 1
ATOM 752 N N . LEU A 1 93 ? -1.356 12.139 3.421 1.00 97.69 93 LEU A N 1
ATOM 753 C CA . LEU A 1 93 ? 0.029 12.466 3.062 1.00 97.69 93 LEU A CA 1
ATOM 754 C C . LEU A 1 93 ? 0.835 11.228 2.645 1.00 97.69 93 LEU A C 1
ATOM 756 O O . LEU A 1 93 ? 1.582 11.294 1.671 1.00 97.69 93 LEU A O 1
ATOM 760 N N . LEU A 1 94 ? 0.675 10.106 3.354 1.00 97.56 94 LEU A N 1
ATOM 761 C CA . LEU A 1 94 ? 1.324 8.845 2.991 1.00 97.56 94 LEU A CA 1
ATOM 762 C C . LEU A 1 94 ? 0.851 8.359 1.615 1.00 97.56 94 LEU A C 1
ATOM 764 O O . LEU A 1 94 ? 1.675 8.068 0.752 1.00 97.56 94 LEU A O 1
ATOM 768 N N . VAL A 1 95 ? -0.464 8.306 1.392 1.00 97.38 95 VAL A N 1
ATOM 769 C CA . VAL A 1 95 ? -1.044 7.849 0.119 1.00 97.38 95 VAL A CA 1
ATOM 770 C C . VAL A 1 95 ? -0.617 8.753 -1.039 1.00 97.38 95 VAL A C 1
ATOM 772 O O . VAL A 1 95 ? -0.158 8.247 -2.064 1.00 97.38 95 VAL A O 1
ATOM 775 N N . ASP A 1 96 ? -0.680 10.074 -0.864 1.00 97.62 96 ASP A N 1
ATOM 776 C CA . ASP A 1 96 ? -0.250 11.049 -1.871 1.00 97.62 96 ASP A CA 1
ATOM 777 C C . ASP A 1 96 ? 1.253 10.869 -2.198 1.00 97.62 96 ASP A C 1
ATOM 779 O O . ASP A 1 96 ? 1.649 10.912 -3.366 1.00 97.62 96 ASP A O 1
ATOM 783 N N . ALA A 1 97 ? 2.099 10.582 -1.199 1.00 97.62 97 ALA A N 1
ATOM 784 C CA . ALA A 1 97 ? 3.522 10.303 -1.404 1.00 97.62 97 ALA A CA 1
ATOM 785 C C . ALA A 1 97 ? 3.775 8.990 -2.172 1.00 97.62 97 ALA A C 1
ATOM 787 O O . ALA A 1 97 ? 4.622 8.958 -3.072 1.00 97.62 97 ALA A O 1
ATOM 788 N N . LEU A 1 98 ? 3.028 7.920 -1.871 1.00 97.31 98 LEU A N 1
ATOM 789 C CA . LEU A 1 98 ? 3.106 6.650 -2.606 1.00 97.31 98 LEU A CA 1
ATOM 790 C C . LEU A 1 98 ? 2.687 6.834 -4.068 1.00 97.31 98 LEU A C 1
ATOM 792 O O . LEU A 1 98 ? 3.394 6.397 -4.979 1.00 97.31 98 LEU A O 1
ATOM 796 N N . GLN A 1 99 ? 1.574 7.534 -4.304 1.00 96.75 99 GLN A N 1
ATOM 797 C CA . GLN A 1 99 ? 1.092 7.855 -5.648 1.00 96.75 99 GLN A CA 1
ATOM 798 C C . GLN A 1 99 ? 2.101 8.708 -6.422 1.00 96.75 99 GLN A C 1
ATOM 800 O O . GLN A 1 99 ? 2.362 8.438 -7.597 1.00 96.75 99 GLN A O 1
ATOM 805 N N . HIS A 1 100 ? 2.716 9.695 -5.766 1.00 96.00 100 HIS A N 1
ATOM 806 C CA . HIS A 1 100 ? 3.768 10.506 -6.368 1.00 96.00 100 HIS A CA 1
ATOM 807 C C . HIS A 1 100 ? 4.972 9.651 -6.789 1.00 96.00 100 HIS A C 1
ATOM 809 O O . HIS A 1 100 ? 5.414 9.745 -7.935 1.00 96.00 100 HIS A O 1
ATOM 815 N N . ARG A 1 101 ? 5.463 8.759 -5.914 1.00 95.00 101 ARG A N 1
ATOM 816 C CA . ARG A 1 101 ? 6.588 7.864 -6.237 1.00 95.00 101 ARG A CA 1
ATOM 817 C C . ARG A 1 101 ? 6.256 6.932 -7.407 1.00 95.00 101 ARG A C 1
ATOM 819 O O . ARG A 1 101 ? 7.107 6.737 -8.271 1.00 95.00 101 ARG A O 1
ATOM 826 N N . LEU A 1 102 ? 5.024 6.418 -7.487 1.00 94.69 102 LEU A N 1
ATOM 827 C CA . LEU A 1 102 ? 4.558 5.648 -8.649 1.00 94.69 102 LEU A CA 1
ATOM 828 C C . LEU A 1 102 ? 4.536 6.488 -9.935 1.00 94.69 102 LEU A C 1
ATOM 830 O O . LEU A 1 102 ? 4.964 6.007 -10.983 1.00 94.69 102 LEU A O 1
ATOM 834 N N . GLY A 1 103 ? 4.109 7.751 -9.863 1.00 94.50 103 GLY A N 1
ATOM 835 C CA . GLY A 1 103 ? 4.171 8.676 -10.998 1.00 94.50 103 GLY A CA 1
ATOM 836 C C . GLY A 1 103 ? 5.600 8.906 -11.503 1.00 94.50 103 GLY A C 1
ATOM 837 O O . GLY A 1 103 ? 5.834 8.959 -12.709 1.00 94.50 103 GLY A O 1
ATOM 838 N N . GLU A 1 104 ? 6.582 8.971 -10.604 1.00 92.81 104 GLU A N 1
ATOM 839 C CA . GLU A 1 104 ? 7.998 9.088 -10.975 1.00 92.81 104 GLU A CA 1
ATOM 840 C C . GLU A 1 104 ? 8.560 7.821 -11.641 1.00 92.81 104 GLU A C 1
ATOM 842 O O . GLU A 1 104 ? 9.485 7.920 -12.450 1.00 92.81 104 GLU A O 1
ATOM 847 N N . ILE A 1 105 ? 8.014 6.635 -11.347 1.00 90.25 105 ILE A N 1
ATOM 848 C CA . ILE A 1 105 ? 8.364 5.397 -12.065 1.00 90.25 105 ILE A CA 1
ATOM 849 C C . ILE A 1 105 ? 7.867 5.483 -13.507 1.00 90.25 105 ILE A C 1
ATOM 851 O O . ILE A 1 105 ? 8.609 5.171 -14.438 1.00 90.25 105 ILE A O 1
ATOM 855 N N . GLU A 1 106 ? 6.640 5.956 -13.708 1.00 88.19 106 GLU A N 1
ATOM 856 C CA . GLU A 1 106 ? 6.073 6.080 -15.047 1.00 88.19 106 GLU A CA 1
ATOM 857 C C . GLU A 1 106 ? 6.760 7.127 -15.908 1.00 88.19 106 GLU A C 1
ATOM 859 O O . GLU A 1 106 ? 6.939 6.897 -17.095 1.00 88.19 106 GLU A O 1
ATOM 864 N N . LYS A 1 107 ? 7.212 8.249 -15.345 1.00 89.31 107 LYS A N 1
ATOM 865 C CA . LYS A 1 107 ? 7.964 9.258 -16.116 1.00 89.31 107 LYS A CA 1
ATOM 866 C C . LYS A 1 107 ? 9.289 8.733 -16.675 1.00 89.31 107 LYS A C 1
ATOM 868 O O . LYS A 1 107 ? 9.852 9.337 -17.580 1.00 89.31 107 LYS A O 1
ATOM 873 N N . ARG A 1 108 ? 9.808 7.631 -16.127 1.00 84.44 108 ARG A N 1
ATOM 874 C CA . ARG A 1 108 ? 11.061 6.989 -16.563 1.00 84.44 108 ARG A CA 1
ATOM 875 C C . ARG A 1 108 ? 10.860 5.984 -17.696 1.00 84.44 108 ARG A C 1
ATOM 877 O O . ARG A 1 108 ? 11.826 5.359 -18.126 1.00 84.44 108 ARG A O 1
ATOM 884 N N . ARG A 1 109 ? 9.623 5.805 -18.150 1.00 82.25 109 ARG A N 1
ATOM 885 C CA . ARG A 1 109 ? 9.262 4.981 -19.300 1.00 82.25 109 ARG A CA 1
ATOM 886 C C . ARG A 1 109 ? 9.846 5.566 -20.584 1.00 82.25 109 ARG A C 1
ATOM 888 O O . ARG A 1 109 ? 9.683 6.753 -20.853 1.00 82.25 109 ARG A O 1
ATOM 895 N N . THR A 1 110 ? 10.538 4.737 -21.366 1.00 79.69 110 THR A N 1
ATOM 896 C CA . THR A 1 110 ? 11.146 5.133 -22.647 1.00 79.69 110 THR A CA 1
ATOM 897 C C . THR A 1 110 ? 10.666 4.220 -23.781 1.00 79.69 110 THR A C 1
ATOM 899 O O . THR A 1 110 ? 11.412 3.362 -24.255 1.00 79.69 110 THR A O 1
ATOM 902 N N . PRO A 1 111 ? 9.412 4.389 -24.248 1.00 80.62 111 PRO A N 1
ATOM 903 C CA . PRO A 1 111 ? 8.818 3.515 -25.265 1.00 80.62 111 PRO A CA 1
ATOM 904 C C . PRO A 1 111 ? 9.571 3.528 -26.603 1.00 80.62 111 PRO A C 1
ATOM 906 O O . PRO A 1 111 ? 9.503 2.557 -27.346 1.00 80.62 111 PRO A O 1
ATOM 909 N N . ALA A 1 112 ? 10.302 4.607 -26.904 1.00 79.00 112 ALA A N 1
ATOM 910 C CA . ALA A 1 112 ? 11.117 4.720 -28.113 1.00 79.00 112 ALA A CA 1
ATOM 911 C C . ALA A 1 112 ? 12.3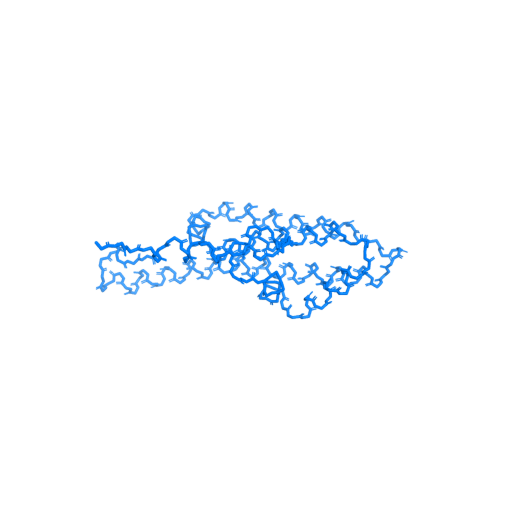69 3.823 -28.096 1.00 79.00 112 ALA A C 1
ATOM 913 O O . ALA A 1 112 ? 12.845 3.438 -29.160 1.00 79.00 112 ALA A O 1
ATOM 914 N N . ASP A 1 113 ? 12.891 3.487 -26.911 1.00 80.75 113 ASP A N 1
ATOM 915 C CA . ASP A 1 113 ? 14.095 2.660 -26.786 1.00 80.75 113 ASP A CA 1
ATOM 916 C C . ASP A 1 113 ? 13.757 1.168 -26.752 1.00 80.75 113 ASP A C 1
ATOM 918 O O . ASP A 1 113 ? 14.541 0.341 -27.211 1.00 80.75 113 ASP A O 1
ATOM 922 N N . ASP A 1 114 ? 12.633 0.825 -26.116 1.00 82.69 114 ASP A N 1
ATOM 923 C CA . ASP A 1 114 ? 12.259 -0.552 -25.802 1.00 82.69 114 ASP A CA 1
ATOM 924 C C . ASP A 1 114 ? 10.765 -0.636 -25.450 1.00 82.69 114 ASP A C 1
ATOM 926 O O . ASP A 1 114 ? 10.353 -0.452 -24.299 1.00 82.69 114 ASP A O 1
ATOM 930 N N . ALA A 1 115 ? 9.940 -0.870 -26.470 1.00 86.94 115 ALA A N 1
ATOM 931 C CA . ALA A 1 115 ? 8.487 -0.889 -26.334 1.00 86.94 115 ALA A CA 1
ATOM 932 C C . ALA A 1 115 ? 7.976 -2.074 -25.493 1.00 86.94 115 ALA A C 1
ATOM 934 O O . ALA A 1 115 ? 6.952 -1.955 -24.815 1.00 86.94 115 ALA A O 1
ATOM 935 N N . GLU A 1 116 ? 8.675 -3.211 -25.514 1.00 86.69 116 GLU A N 1
ATOM 936 C CA . GLU A 1 116 ? 8.278 -4.391 -24.745 1.00 86.69 116 GLU A CA 1
ATOM 937 C C . GLU A 1 116 ? 8.514 -4.168 -23.252 1.00 86.69 116 GLU A C 1
ATOM 939 O O . GLU A 1 116 ? 7.586 -4.318 -22.451 1.00 86.69 116 GLU A O 1
ATOM 944 N N . ARG A 1 117 ? 9.713 -3.708 -22.880 1.00 84.56 117 ARG A N 1
ATOM 945 C CA . ARG A 1 117 ? 10.026 -3.341 -21.495 1.00 84.56 117 ARG A CA 1
ATOM 946 C C . ARG A 1 117 ? 9.093 -2.255 -20.980 1.00 84.56 117 ARG A C 1
ATOM 948 O O . ARG A 1 117 ? 8.639 -2.310 -19.837 1.00 84.56 117 ARG A O 1
ATOM 955 N N . ASP A 1 118 ? 8.806 -1.259 -21.811 1.00 87.25 118 ASP A N 1
ATOM 956 C CA . ASP A 1 118 ? 7.902 -0.173 -21.456 1.00 87.25 118 ASP A CA 1
ATOM 957 C C . ASP A 1 118 ? 6.503 -0.677 -21.073 1.00 87.25 118 ASP A C 1
ATOM 959 O O . ASP A 1 118 ? 5.932 -0.247 -20.064 1.00 87.25 118 ASP A O 1
ATOM 963 N N . ARG A 1 119 ? 5.980 -1.642 -21.837 1.00 90.12 119 ARG A N 1
ATOM 964 C CA . ARG A 1 119 ? 4.710 -2.306 -21.539 1.00 90.12 119 ARG A CA 1
ATOM 965 C C . ARG A 1 119 ? 4.762 -3.028 -20.190 1.00 90.12 119 ARG A C 1
ATOM 967 O O . ARG A 1 119 ? 3.877 -2.804 -19.368 1.00 90.12 119 ARG A O 1
ATOM 974 N N . LEU A 1 120 ? 5.808 -3.818 -19.937 1.00 89.81 120 LEU A N 1
ATOM 975 C CA . LEU A 1 120 ? 5.988 -4.562 -18.681 1.00 89.81 120 LEU A CA 1
ATOM 976 C C . LEU A 1 120 ? 6.065 -3.633 -17.457 1.00 89.81 120 LEU A C 1
ATOM 978 O O . LEU A 1 120 ? 5.416 -3.867 -16.437 1.00 89.81 120 LEU A O 1
ATOM 982 N N . VAL A 1 121 ? 6.809 -2.528 -17.564 1.00 89.50 121 VAL A N 1
ATOM 983 C CA . VAL A 1 121 ? 6.867 -1.502 -16.508 1.00 89.50 121 VAL A CA 1
ATOM 984 C C . VAL A 1 121 ? 5.492 -0.866 -16.289 1.00 89.50 121 VAL A C 1
ATOM 986 O O . VAL A 1 121 ? 5.100 -0.630 -15.145 1.00 89.50 121 VAL A O 1
ATOM 989 N N . GLY A 1 122 ? 4.739 -0.618 -17.363 1.00 90.62 122 GLY A N 1
ATOM 990 C CA . GLY A 1 122 ? 3.361 -0.138 -17.286 1.00 90.62 122 GLY A CA 1
ATOM 991 C C . GLY A 1 122 ? 2.433 -1.100 -16.539 1.00 90.62 122 GLY A C 1
ATOM 992 O O . GLY A 1 122 ? 1.661 -0.663 -15.685 1.00 90.62 122 GLY A O 1
ATOM 993 N N . GLU A 1 123 ? 2.531 -2.402 -16.804 1.00 92.31 123 GLU A N 1
ATOM 994 C CA . GLU A 1 123 ? 1.749 -3.432 -16.108 1.00 92.31 123 GLU A CA 1
ATOM 995 C C . GLU A 1 123 ? 2.044 -3.454 -14.601 1.00 92.31 123 GLU A C 1
ATOM 997 O O . GLU A 1 123 ? 1.111 -3.442 -13.788 1.00 92.31 123 GLU A O 1
ATOM 1002 N N . LEU A 1 124 ? 3.323 -3.384 -14.214 1.00 92.81 124 LEU A N 1
ATOM 1003 C CA . LEU A 1 124 ? 3.727 -3.299 -12.807 1.00 92.81 124 LEU A CA 1
ATOM 1004 C C . LEU A 1 124 ? 3.252 -2.018 -12.130 1.00 92.81 124 LEU A C 1
ATOM 1006 O O . LEU A 1 124 ? 2.752 -2.069 -11.006 1.00 92.81 124 LEU A O 1
ATOM 1010 N N . ALA A 1 125 ? 3.380 -0.872 -12.801 1.00 92.69 125 ALA A N 1
ATOM 1011 C CA . ALA A 1 125 ? 2.916 0.402 -12.264 1.00 92.69 125 ALA A CA 1
ATOM 1012 C C . ALA A 1 125 ? 1.401 0.372 -12.006 1.00 92.69 125 ALA A C 1
ATOM 1014 O O . ALA A 1 125 ? 0.940 0.850 -10.970 1.00 92.69 125 ALA A O 1
ATOM 1015 N N . GLN A 1 126 ? 0.624 -0.250 -12.899 1.00 94.62 126 GLN A N 1
ATOM 1016 C CA . GLN A 1 126 ? -0.816 -0.424 -12.701 1.00 94.62 126 GLN A CA 1
ATOM 1017 C C . GLN A 1 126 ? -1.144 -1.381 -11.553 1.00 94.62 126 GLN A C 1
ATOM 1019 O O . GLN A 1 126 ? -2.041 -1.091 -10.760 1.00 94.62 126 GLN A O 1
ATOM 1024 N N . ALA A 1 127 ? -0.421 -2.496 -11.421 1.00 96.50 127 ALA A N 1
ATOM 1025 C CA . ALA A 1 127 ? -0.584 -3.392 -10.277 1.00 96.50 127 ALA A CA 1
ATOM 1026 C C . ALA A 1 127 ? -0.289 -2.671 -8.953 1.00 96.50 127 ALA A C 1
ATOM 1028 O O . ALA A 1 127 ? -1.079 -2.755 -8.015 1.00 9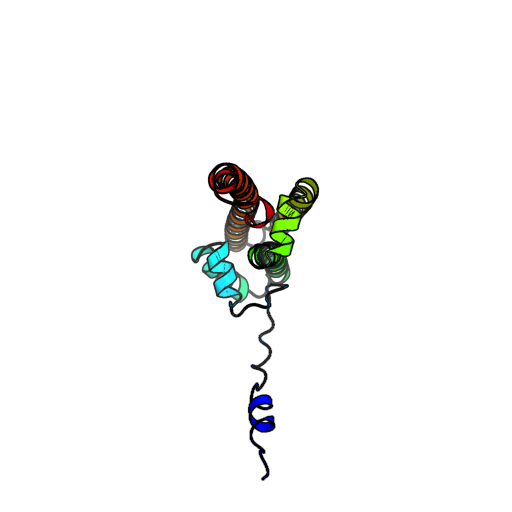6.50 127 ALA A O 1
ATOM 1029 N N . ALA A 1 128 ? 0.793 -1.893 -8.905 1.00 96.75 128 ALA A N 1
ATOM 1030 C CA . ALA A 1 128 ? 1.176 -1.131 -7.725 1.00 96.75 128 ALA A CA 1
ATOM 1031 C C . ALA A 1 128 ? 0.171 -0.026 -7.375 1.00 96.75 128 ALA A C 1
ATOM 1033 O O . ALA A 1 128 ? -0.134 0.174 -6.202 1.00 96.75 128 ALA A O 1
ATOM 1034 N N . ARG A 1 129 ? -0.407 0.655 -8.372 1.00 96.56 129 ARG A N 1
ATOM 1035 C CA . ARG A 1 129 ? -1.495 1.616 -8.137 1.00 96.56 129 ARG A CA 1
ATOM 1036 C C . ARG A 1 129 ? -2.712 0.981 -7.493 1.00 96.56 129 ARG A C 1
ATOM 1038 O O . ARG A 1 129 ? -3.261 1.562 -6.563 1.00 96.56 129 ARG A O 1
ATOM 1045 N N . ARG A 1 130 ? -3.133 -0.186 -7.992 1.00 97.44 130 ARG A N 1
ATOM 1046 C CA . ARG A 1 130 ? -4.247 -0.929 -7.393 1.00 97.44 130 ARG A CA 1
ATOM 1047 C C . ARG A 1 130 ? -3.934 -1.270 -5.941 1.00 97.44 130 ARG A C 1
ATOM 1049 O O . ARG A 1 130 ? -4.736 -0.950 -5.079 1.00 97.44 130 ARG A O 1
ATOM 1056 N N . ALA A 1 131 ? -2.728 -1.762 -5.659 1.00 97.94 131 ALA A N 1
ATOM 1057 C CA . ALA A 1 131 ? -2.307 -2.055 -4.291 1.00 97.94 131 ALA A CA 1
ATOM 1058 C C . ALA A 1 131 ? -2.322 -0.819 -3.368 1.00 97.94 131 ALA A C 1
ATOM 1060 O O . ALA A 1 131 ? -2.733 -0.933 -2.217 1.00 97.94 131 ALA A O 1
ATOM 1061 N N . VAL A 1 132 ? -1.925 0.366 -3.854 1.00 97.94 132 VAL A N 1
ATOM 1062 C CA . VAL A 1 132 ? -2.034 1.628 -3.089 1.00 97.94 132 VAL A CA 1
ATOM 1063 C C . VAL A 1 132 ? -3.497 2.012 -2.838 1.00 97.94 132 VAL A C 1
ATOM 1065 O O . VAL A 1 132 ? -3.829 2.444 -1.736 1.00 97.94 132 VAL A O 1
ATOM 1068 N N . ALA A 1 133 ? -4.371 1.856 -3.834 1.00 97.44 133 ALA A N 1
ATOM 1069 C CA . ALA A 1 133 ? -5.795 2.156 -3.694 1.00 97.44 133 ALA A CA 1
ATOM 1070 C C . ALA A 1 133 ? -6.484 1.199 -2.706 1.00 97.44 133 ALA A C 1
ATOM 1072 O O . ALA A 1 133 ? -7.204 1.645 -1.814 1.00 97.44 133 ALA A O 1
ATOM 1073 N N . ASP A 1 134 ? -6.205 -0.100 -2.817 1.00 97.31 134 ASP A N 1
ATOM 1074 C CA . ASP A 1 134 ? -6.718 -1.126 -1.907 1.00 97.31 134 ASP A CA 1
ATOM 1075 C C . ASP A 1 134 ? -6.215 -0.890 -0.477 1.00 97.31 134 ASP A C 1
ATOM 1077 O O . ASP A 1 134 ? -6.982 -1.002 0.479 1.00 97.31 134 ASP A O 1
ATOM 1081 N N . PHE A 1 135 ? -4.945 -0.495 -0.331 1.00 97.25 135 PHE A N 1
ATOM 1082 C CA . PHE A 1 135 ? -4.353 -0.113 0.948 1.00 97.25 135 PHE A CA 1
ATOM 1083 C C . PHE A 1 135 ? -5.090 1.062 1.608 1.00 97.25 135 PHE A C 1
ATOM 1085 O O . PHE A 1 135 ? -5.430 0.966 2.789 1.00 97.25 135 PHE A O 1
ATOM 1092 N N . ASP A 1 136 ? -5.390 2.141 0.879 1.00 96.75 136 ASP A N 1
ATOM 1093 C CA . ASP A 1 136 ? -6.165 3.265 1.431 1.00 96.75 136 ASP A CA 1
ATOM 1094 C C . ASP A 1 136 ? -7.595 2.829 1.802 1.00 96.75 136 ASP A C 1
ATOM 1096 O O . ASP A 1 136 ? -8.071 3.093 2.911 1.00 96.75 136 ASP A O 1
ATOM 1100 N N . ALA A 1 137 ? -8.244 2.042 0.936 1.00 96.19 137 ALA A N 1
ATOM 1101 C CA . ALA A 1 137 ? -9.590 1.521 1.173 1.00 96.19 137 ALA A CA 1
ATOM 1102 C C . ALA A 1 137 ? -9.681 0.638 2.433 1.00 96.19 137 ALA A C 1
ATOM 1104 O O . ALA A 1 137 ? -10.693 0.679 3.143 1.00 96.19 137 ALA A O 1
ATOM 1105 N N . THR A 1 138 ? -8.628 -0.120 2.775 1.00 95.56 138 THR A N 1
ATOM 1106 C CA . THR A 1 138 ? -8.601 -0.907 4.021 1.00 95.56 138 THR A CA 1
ATOM 1107 C C . THR A 1 138 ? -8.773 -0.051 5.277 1.00 95.56 138 THR A C 1
ATOM 1109 O O . THR A 1 138 ? -9.396 -0.512 6.235 1.00 95.56 138 THR A O 1
ATOM 1112 N N . PHE A 1 139 ? -8.302 1.201 5.291 1.00 95.19 139 PHE A N 1
ATOM 1113 C CA . PHE A 1 139 ? -8.492 2.089 6.444 1.00 95.19 139 PHE A CA 1
ATOM 1114 C C . PHE A 1 139 ? -9.945 2.531 6.598 1.00 95.19 139 PHE A C 1
ATOM 1116 O O . PHE A 1 139 ? -10.463 2.586 7.713 1.00 95.19 139 PHE A O 1
ATOM 1123 N N . GLU A 1 140 ? -10.631 2.821 5.494 1.00 93.31 140 GLU A N 1
ATOM 1124 C CA . GLU A 1 140 ? -12.048 3.198 5.525 1.00 93.31 140 GLU A CA 1
ATOM 1125 C C . GLU A 1 140 ? -12.931 2.039 6.002 1.00 93.31 140 GLU A C 1
ATOM 1127 O O . GLU A 1 140 ? -13.845 2.219 6.821 1.00 93.31 140 GLU A O 1
ATOM 1132 N N . GLN A 1 141 ? -12.614 0.828 5.537 1.00 94.69 141 GLN A N 1
ATOM 1133 C CA . GLN A 1 141 ? -13.261 -0.404 5.980 1.00 94.69 141 GLN A CA 1
ATOM 1134 C C . GLN A 1 141 ? -13.008 -0.648 7.473 1.00 94.69 141 GLN A C 1
ATOM 1136 O O . GLN A 1 141 ? -13.960 -0.856 8.229 1.00 94.69 141 GLN A O 1
ATOM 1141 N N . ALA A 1 142 ? -11.755 -0.539 7.927 1.00 93.62 142 ALA A N 1
ATOM 1142 C CA . ALA A 1 142 ? -11.391 -0.704 9.331 1.00 93.62 142 ALA A CA 1
ATOM 1143 C C . ALA A 1 142 ? -12.077 0.334 10.235 1.00 93.62 142 ALA A C 1
ATOM 1145 O O . ALA A 1 142 ? -12.646 -0.028 11.264 1.00 93.62 142 ALA A O 1
ATOM 1146 N N . ALA A 1 143 ? -12.119 1.608 9.835 1.00 91.81 143 ALA A N 1
ATOM 1147 C CA . ALA A 1 143 ? -12.820 2.659 10.576 1.00 91.81 143 ALA A CA 1
ATOM 1148 C C . ALA A 1 143 ? -14.334 2.397 10.672 1.00 91.81 143 ALA A C 1
ATOM 1150 O O . ALA A 1 143 ? -14.984 2.700 11.678 1.00 91.81 143 ALA A O 1
ATOM 1151 N N . THR A 1 144 ? -14.929 1.823 9.627 1.00 94.00 144 THR A N 1
ATOM 1152 C CA . THR A 1 144 ? -16.339 1.415 9.638 1.00 94.00 144 THR A CA 1
ATOM 1153 C C . THR A 1 144 ? -16.572 0.243 10.584 1.00 94.00 144 THR A C 1
ATOM 1155 O O . THR A 1 144 ? -17.481 0.310 11.417 1.00 94.00 144 THR A O 1
ATOM 1158 N N . LEU A 1 145 ? -15.714 -0.774 10.528 1.00 94.25 145 LEU A N 1
ATOM 1159 C CA . LEU A 1 145 ? -15.794 -1.941 11.398 1.00 94.25 145 LEU A CA 1
ATOM 1160 C C . LEU A 1 145 ? -15.588 -1.566 12.874 1.00 94.25 145 LEU A C 1
ATOM 1162 O O . LEU A 1 145 ? -16.388 -1.969 13.715 1.00 94.25 145 LEU A O 1
ATOM 1166 N N . ARG A 1 146 ? -14.605 -0.712 13.198 1.00 92.25 146 ARG A N 1
ATOM 1167 C CA . ARG A 1 146 ? -14.377 -0.208 14.567 1.00 92.25 146 ARG A CA 1
ATOM 1168 C C . ARG A 1 146 ? -15.622 0.458 15.147 1.00 92.25 146 ARG A C 1
ATOM 1170 O O . ARG A 1 146 ? -16.035 0.134 16.260 1.00 92.25 146 ARG A O 1
ATOM 1177 N N . ARG A 1 147 ? -16.294 1.318 14.372 1.00 91.75 147 ARG A N 1
ATOM 1178 C CA . ARG A 1 147 ? -17.556 1.956 14.794 1.00 91.75 147 ARG A CA 1
ATOM 1179 C C . ARG A 1 147 ? -18.667 0.935 15.049 1.00 91.75 147 ARG A C 1
ATOM 1181 O O . ARG A 1 147 ? -19.444 1.101 15.988 1.00 91.75 147 ARG A O 1
ATOM 1188 N N . GLN A 1 148 ? -18.771 -0.105 14.224 1.00 94.44 148 GLN A N 1
ATOM 1189 C CA . GLN A 1 148 ? -19.764 -1.169 14.410 1.00 94.44 148 GLN A CA 1
ATOM 1190 C C . GLN A 1 148 ? -19.476 -2.007 15.661 1.00 94.44 148 GLN A C 1
ATOM 1192 O O . GLN A 1 148 ? -20.391 -2.253 16.453 1.00 94.44 148 GLN A O 1
ATOM 1197 N N . ILE A 1 149 ? -18.212 -2.386 15.871 1.00 93.94 149 ILE A N 1
ATOM 1198 C CA . ILE A 1 149 ? -17.756 -3.136 17.045 1.00 93.94 149 ILE A CA 1
ATOM 1199 C C . ILE A 1 149 ? -18.054 -2.345 18.321 1.00 93.94 149 ILE A C 1
ATOM 1201 O O . ILE A 1 149 ? -18.707 -2.872 19.219 1.00 93.94 149 ILE A O 1
ATOM 1205 N N . GLN A 1 150 ? -17.684 -1.062 18.378 1.00 92.25 150 GLN A N 1
ATOM 1206 C CA . GLN A 1 150 ? -17.944 -0.208 19.542 1.00 92.25 150 GLN A CA 1
ATOM 1207 C C . GLN A 1 150 ? -19.437 -0.097 19.875 1.00 92.25 150 GLN A C 1
ATOM 1209 O O . GLN A 1 150 ? -19.819 -0.175 21.041 1.00 92.25 150 GLN A O 1
ATOM 1214 N N . ARG A 1 151 ? -20.308 0.049 18.868 1.00 93.00 151 ARG A N 1
ATOM 1215 C CA . ARG A 1 151 ? -21.766 0.126 19.084 1.00 93.00 151 ARG A CA 1
ATOM 1216 C C . ARG A 1 151 ? -22.359 -1.184 19.592 1.00 93.00 151 ARG A C 1
ATOM 1218 O O . ARG A 1 151 ? -23.272 -1.155 20.414 1.00 93.00 151 ARG A O 1
ATOM 1225 N N . THR A 1 152 ? -21.869 -2.307 19.074 1.00 94.56 152 THR A N 1
ATOM 1226 C CA . THR A 1 152 ? -22.414 -3.637 19.370 1.00 94.56 152 THR A CA 1
ATOM 1227 C C . THR A 1 152 ? -21.910 -4.137 20.719 1.00 94.56 152 THR A C 1
ATOM 1229 O O . THR A 1 152 ? -22.705 -4.480 21.590 1.00 94.56 152 THR A O 1
ATOM 1232 N N . LEU A 1 153 ? -20.590 -4.119 20.921 1.00 95.19 153 LEU A N 1
ATOM 1233 C CA . LEU A 1 153 ? -19.949 -4.638 22.127 1.00 95.19 153 LEU A CA 1
ATOM 1234 C C . LEU A 1 153 ? -19.970 -3.641 23.288 1.00 95.19 153 LEU A C 1
ATOM 1236 O O . LEU A 1 153 ? -19.963 -4.065 24.438 1.00 95.19 153 LEU A O 1
ATOM 1240 N N . GLY A 1 154 ? -20.078 -2.333 23.029 1.00 93.94 154 GLY A N 1
ATOM 1241 C CA . GLY A 1 154 ? -20.128 -1.311 24.085 1.00 93.94 154 GLY A CA 1
ATOM 1242 C C . GLY A 1 154 ? -21.370 -1.386 24.980 1.00 93.94 154 GLY A C 1
ATOM 1243 O O . GLY A 1 154 ? -21.427 -0.714 26.003 1.00 93.94 154 GLY A O 1
ATOM 1244 N N . ARG A 1 155 ? -22.366 -2.201 24.606 1.00 93.50 155 ARG A N 1
ATOM 1245 C CA . ARG A 1 155 ? -23.524 -2.547 25.449 1.00 93.50 155 ARG A CA 1
ATOM 1246 C C . ARG A 1 155 ? -23.259 -3.735 26.377 1.00 93.50 155 ARG A C 1
ATOM 1248 O O . ARG A 1 155 ? -24.018 -3.940 27.315 1.00 93.50 155 ARG A O 1
ATOM 1255 N N . LEU A 1 156 ? -22.230 -4.529 26.084 1.00 95.75 156 LEU A N 1
ATOM 1256 C CA . LEU A 1 156 ? -21.922 -5.801 26.744 1.00 95.75 156 LEU A CA 1
ATOM 1257 C C . LEU A 1 156 ? -20.668 -5.720 27.622 1.00 95.75 156 LEU A C 1
ATOM 1259 O O . LEU A 1 156 ? -20.483 -6.554 28.502 1.00 95.75 156 LEU A O 1
ATOM 1263 N N . THR A 1 157 ? -19.800 -4.735 27.391 1.00 95.31 157 THR A N 1
ATOM 1264 C CA . THR A 1 157 ? -18.568 -4.531 28.156 1.00 95.31 157 THR A CA 1
ATOM 1265 C C . THR A 1 157 ? -18.239 -3.045 28.303 1.00 95.31 157 THR A C 1
ATOM 1267 O O . THR A 1 157 ? -18.702 -2.211 27.523 1.00 95.31 157 THR A O 1
ATOM 1270 N N . ALA A 1 158 ? -17.401 -2.714 29.291 1.00 92.06 158 ALA A N 1
ATOM 1271 C CA . ALA A 1 158 ? -16.784 -1.398 29.412 1.00 92.06 158 ALA A CA 1
ATOM 1272 C C . ALA A 1 158 ? -16.002 -1.035 28.137 1.00 92.06 158 ALA A C 1
ATOM 1274 O O . ALA A 1 158 ? -15.426 -1.910 27.483 1.00 92.06 158 ALA A O 1
ATOM 1275 N N . ARG A 1 159 ? -15.974 0.261 27.801 1.00 85.19 159 ARG A N 1
ATOM 1276 C CA . ARG A 1 159 ? -15.374 0.772 26.556 1.00 85.19 159 ARG A CA 1
ATOM 1277 C C . ARG A 1 159 ? -13.891 0.435 26.429 1.00 85.19 159 ARG A C 1
ATOM 1279 O O . ARG A 1 159 ? -13.466 0.066 25.344 1.00 85.19 159 ARG A O 1
ATOM 1286 N N . ASP A 1 160 ? -13.152 0.470 27.533 1.00 88.94 160 ASP A N 1
ATOM 1287 C CA . ASP A 1 160 ? -11.703 0.223 27.552 1.00 88.94 160 ASP A CA 1
ATOM 1288 C C . ASP A 1 160 ? -11.333 -1.231 27.205 1.00 88.94 160 ASP A C 1
ATOM 1290 O O . ASP A 1 160 ? -10.189 -1.528 26.863 1.00 88.94 160 ASP A O 1
ATOM 1294 N N . ASN A 1 161 ? -12.310 -2.145 27.242 1.00 89.94 161 ASN A N 1
ATOM 1295 C CA . ASN A 1 161 ? -12.129 -3.535 26.826 1.00 89.94 161 ASN A CA 1
ATOM 1296 C C . ASN A 1 161 ? -12.283 -3.726 25.305 1.00 89.94 161 ASN A C 1
ATOM 1298 O O . ASN A 1 161 ? -12.081 -4.835 24.810 1.00 89.94 161 ASN A O 1
ATOM 1302 N N . ILE A 1 162 ? -12.662 -2.680 24.562 1.00 86.44 162 ILE A N 1
ATOM 1303 C CA . ILE A 1 162 ? -12.821 -2.697 23.106 1.00 86.44 162 ILE A CA 1
ATOM 1304 C C . ILE A 1 162 ? -11.660 -1.900 22.504 1.00 86.44 162 ILE A C 1
ATOM 1306 O O . ILE A 1 162 ? -11.671 -0.671 22.540 1.00 86.44 162 ILE A O 1
ATOM 1310 N N . LYS A 1 163 ? -10.665 -2.617 21.974 1.00 73.38 163 LYS A N 1
ATOM 1311 C CA . LYS A 1 163 ? -9.519 -2.048 21.252 1.00 73.38 163 LYS A CA 1
ATOM 1312 C C . LYS A 1 163 ? -9.825 -1.901 19.765 1.00 73.38 163 LYS A C 1
ATOM 1314 O O . LYS A 1 163 ? -10.448 -2.834 19.207 1.00 73.38 163 LYS A O 1
#

pLDDT: mean 86.74, std 15.19, range [41.84, 97.94]

Sequence (163 aa):
MNVPIALAALQSQAAEPARLREIPYNYTSFSDREIVIRLLGAPAWEVLDQLRMERRTGRSARMLYEVLGDIWVVQRNPYLQDDLLDNPARRKLLVDALQHRLGEIEKRRTPADDAERDRLVGELAQAARRAVADFDATFEQAATLRRQIQRTLGRLTARDNIK

Foldseek 3Di:
DDDPPVVVVVVPPPPDPPPPQLAPPPPDPDHPLRLCCVLQNPVLSVLLVVLVVVVPCSPLSSLLSPLSNLLVNCVPDVVNLVVCLVDVVVVVVSLVVSVVSLVVSLVPQDCVVPVPNSVSSVSNSVSSNVSSVVSSVVSVVVNVVLVVCCVPCVVVDPNVVRD